Protein AF-Q3JQS2-F1 (afdb_monomer_lite)

Organism: Burkholderia pseudomallei (strain 1710b) (NCBI:txid320372)

Structure (mmCIF, N/CA/C/O backbone):
data_AF-Q3JQS2-F1
#
_entry.id   AF-Q3JQS2-F1
#
loop_
_atom_site.group_PDB
_atom_site.id
_atom_site.type_symbol
_atom_site.label_atom_id
_atom_site.label_alt_id
_atom_site.label_comp_id
_atom_site.label_asym_id
_atom_site.label_entity_id
_atom_site.label_seq_id
_atom_site.pdbx_PDB_ins_code
_atom_site.Cartn_x
_atom_site.Cartn_y
_atom_site.Cartn_z
_atom_site.occupancy
_atom_site.B_iso_or_equiv
_atom_site.auth_seq_id
_atom_site.auth_comp_id
_atom_site.auth_asym_id
_atom_site.auth_atom_id
_atom_site.pdbx_PDB_model_num
ATOM 1 N N . MET A 1 1 ? 5.227 -1.673 -40.816 1.00 78.88 1 MET A N 1
ATOM 2 C CA . MET A 1 1 ? 5.887 -2.507 -39.784 1.00 78.88 1 MET A CA 1
ATOM 3 C C . MET A 1 1 ? 5.334 -2.116 -38.417 1.00 78.88 1 MET A C 1
ATOM 5 O O . MET A 1 1 ? 5.475 -0.957 -38.056 1.00 78.88 1 MET A O 1
ATOM 9 N N . ARG A 1 2 ? 4.643 -3.010 -37.692 1.00 82.94 2 ARG A N 1
ATOM 10 C CA . ARG A 1 2 ? 4.191 -2.742 -36.308 1.00 82.94 2 ARG A CA 1
ATOM 11 C C . ARG A 1 2 ? 5.264 -3.228 -35.321 1.00 82.94 2 ARG A C 1
ATOM 13 O O . ARG A 1 2 ? 5.726 -4.355 -35.499 1.00 82.94 2 ARG A O 1
ATOM 20 N N . PRO A 1 3 ? 5.664 -2.430 -34.315 1.00 83.75 3 PRO A N 1
ATOM 21 C CA . PRO A 1 3 ? 6.606 -2.885 -33.298 1.00 83.75 3 PRO A CA 1
ATOM 22 C C . PRO A 1 3 ? 5.977 -4.007 -32.464 1.00 83.75 3 PRO A C 1
ATOM 24 O O . PRO A 1 3 ? 4.776 -3.985 -32.180 1.00 83.75 3 PRO A O 1
ATOM 27 N N . LYS A 1 4 ? 6.783 -5.011 -32.102 1.00 82.06 4 LYS A N 1
ATOM 28 C CA . LYS A 1 4 ? 6.342 -6.077 -31.198 1.00 82.06 4 LYS A CA 1
ATOM 29 C C . LYS A 1 4 ? 6.119 -5.484 -29.802 1.00 82.06 4 LYS A C 1
ATOM 31 O O . LYS A 1 4 ? 6.966 -4.714 -29.354 1.00 82.06 4 LYS A O 1
ATOM 36 N N . PRO A 1 5 ? 5.023 -5.840 -29.115 1.00 82.00 5 PRO A N 1
ATOM 37 C CA . PRO A 1 5 ? 4.860 -5.472 -27.719 1.00 82.00 5 PRO A CA 1
ATOM 38 C C . PRO A 1 5 ? 5.956 -6.155 -26.893 1.00 82.00 5 PRO A C 1
ATOM 40 O O . PRO A 1 5 ? 6.187 -7.358 -27.038 1.00 82.00 5 PRO A O 1
ATOM 43 N N . GLU A 1 6 ? 6.643 -5.387 -26.051 1.00 84.25 6 GLU A N 1
ATOM 44 C CA . GLU A 1 6 ? 7.580 -5.943 -25.076 1.00 84.25 6 GLU A CA 1
ATOM 45 C C . GLU A 1 6 ? 6.811 -6.811 -24.076 1.00 84.25 6 GLU A C 1
ATOM 47 O O . GLU A 1 6 ? 5.727 -6.447 -23.609 1.00 84.25 6 GLU A O 1
ATOM 52 N N . GLN A 1 7 ? 7.350 -7.994 -23.774 1.00 83.94 7 GLN A N 1
ATOM 53 C CA . GLN A 1 7 ? 6.751 -8.862 -22.769 1.00 83.94 7 GLN A CA 1
ATOM 54 C C . GLN A 1 7 ? 6.787 -8.179 -21.396 1.00 83.94 7 GLN A C 1
ATOM 56 O O . GLN A 1 7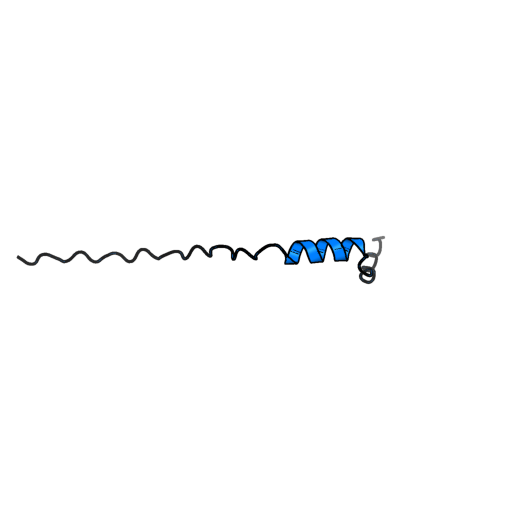 ? 7.809 -7.585 -21.038 1.00 83.94 7 GLN A O 1
ATOM 61 N N . PRO A 1 8 ? 5.717 -8.295 -20.589 1.00 81.25 8 PRO A N 1
ATOM 62 C CA . PRO A 1 8 ? 5.770 -7.846 -19.210 1.00 81.25 8 PRO A CA 1
ATOM 63 C C . PRO A 1 8 ? 6.850 -8.649 -18.479 1.00 81.25 8 PRO A C 1
ATOM 65 O O . PRO A 1 8 ? 6.828 -9.880 -18.462 1.00 81.25 8 PRO A O 1
ATOM 68 N N . SER A 1 9 ? 7.819 -7.944 -17.901 1.00 83.06 9 SER A N 1
ATOM 69 C CA . SER A 1 9 ? 8.869 -8.569 -17.099 1.00 83.06 9 SER A CA 1
ATOM 70 C C . SER A 1 9 ? 8.294 -9.214 -15.835 1.00 83.06 9 SER A C 1
ATOM 72 O O . SER A 1 9 ? 7.233 -8.827 -15.334 1.00 83.06 9 SER A O 1
ATOM 74 N N . LEU A 1 10 ? 9.014 -10.213 -15.316 1.00 84.56 10 LEU A N 1
ATOM 75 C CA . LEU A 1 10 ? 8.698 -10.865 -14.046 1.00 84.56 10 LEU A CA 1
ATOM 76 C C . LEU A 1 10 ? 8.547 -9.830 -12.914 1.00 84.56 10 LEU A C 1
ATOM 78 O O . LEU A 1 10 ? 9.264 -8.823 -12.891 1.00 84.56 10 LEU A O 1
ATOM 82 N N . PRO A 1 11 ? 7.638 -10.069 -11.950 1.00 83.56 11 PRO A N 1
ATOM 83 C CA . PRO A 1 11 ? 7.432 -9.153 -10.842 1.00 83.56 11 PRO A CA 1
ATOM 84 C C . PRO A 1 11 ? 8.724 -9.001 -10.036 1.00 83.56 11 PRO A C 1
ATOM 86 O O . PRO A 1 11 ? 9.360 -9.979 -9.642 1.00 83.56 11 PRO A O 1
ATOM 89 N N . LYS A 1 12 ? 9.110 -7.749 -9.784 1.00 85.38 12 LYS A N 1
ATOM 90 C CA . LYS A 1 12 ? 10.290 -7.419 -8.980 1.00 85.38 12 LYS A CA 1
ATOM 91 C C . LYS A 1 12 ? 10.087 -7.885 -7.538 1.00 85.38 12 LYS A C 1
ATOM 93 O O . LYS A 1 12 ? 8.980 -7.785 -7.002 1.00 85.38 12 LYS A O 1
ATOM 98 N N . GL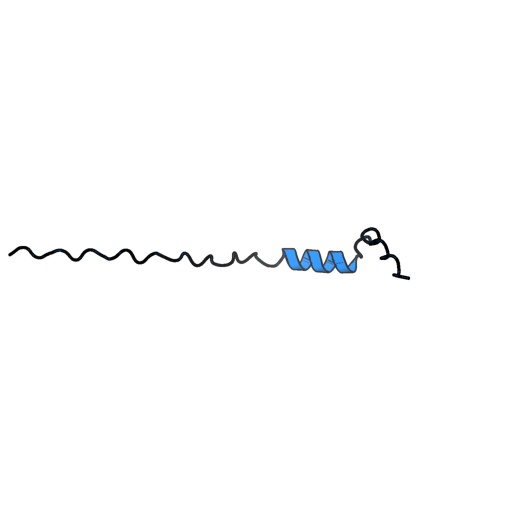N A 1 13 ? 11.162 -8.343 -6.894 1.00 90.50 13 GLN A N 1
ATOM 99 C CA . GLN A 1 13 ? 11.122 -8.615 -5.459 1.00 90.50 13 GLN A CA 1
ATOM 100 C C . GLN A 1 13 ? 10.796 -7.330 -4.674 1.00 90.50 13 GLN A C 1
ATOM 102 O O . GLN A 1 13 ? 11.260 -6.246 -5.042 1.00 90.50 13 GLN A O 1
ATOM 107 N N . PRO A 1 14 ? 9.991 -7.426 -3.601 1.00 88.50 14 PRO A N 1
ATOM 108 C CA . PRO A 1 14 ? 9.615 -6.268 -2.806 1.00 88.50 14 PRO A CA 1
ATOM 109 C C . PRO A 1 14 ? 10.831 -5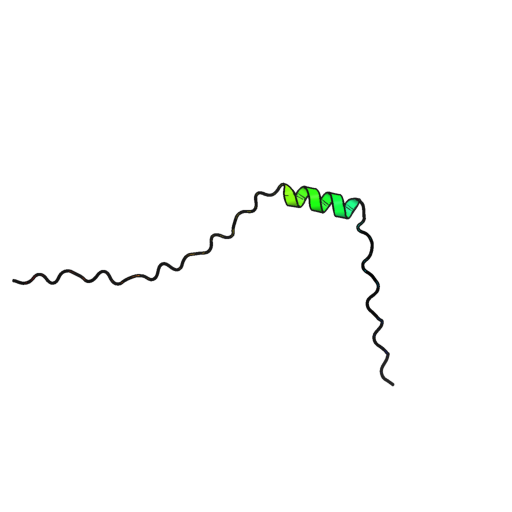.701 -2.075 1.00 88.50 14 PRO A C 1
ATOM 111 O O . PRO A 1 14 ? 11.577 -6.429 -1.422 1.00 88.50 14 PRO A O 1
ATOM 114 N N . THR A 1 15 ? 10.997 -4.383 -2.133 1.00 90.25 15 THR A N 1
ATOM 115 C CA . THR A 1 15 ? 12.066 -3.703 -1.397 1.00 90.25 15 THR A CA 1
ATOM 116 C C . THR A 1 15 ? 11.753 -3.656 0.107 1.00 90.25 15 THR A C 1
ATOM 118 O O . THR A 1 15 ? 10.577 -3.656 0.492 1.00 90.25 15 THR A O 1
ATOM 121 N N . PRO A 1 16 ? 12.767 -3.549 0.988 1.00 89.56 16 PRO A N 1
ATOM 122 C CA . PRO A 1 16 ? 12.544 -3.382 2.428 1.00 89.56 16 PRO A CA 1
ATOM 123 C C . PRO A 1 16 ? 11.622 -2.196 2.769 1.00 89.56 16 PRO A C 1
ATOM 125 O O . PRO A 1 16 ? 10.744 -2.314 3.623 1.00 89.56 16 PRO A O 1
ATOM 128 N N . GLN A 1 17 ? 11.733 -1.081 2.035 1.00 88.19 17 GLN A N 1
ATOM 129 C CA . GLN A 1 17 ? 10.846 0.084 2.188 1.00 88.19 17 GLN A CA 1
ATOM 130 C C . GLN A 1 17 ? 9.378 -0.243 1.853 1.00 88.19 17 GLN A C 1
ATOM 132 O O . GLN A 1 17 ? 8.466 0.194 2.555 1.00 88.19 17 GLN A O 1
ATOM 137 N N . GLN A 1 18 ? 9.129 -1.074 0.833 1.00 85.69 18 GLN A N 1
ATOM 138 C CA . GLN A 1 18 ? 7.778 -1.532 0.488 1.00 85.69 18 GLN A CA 1
ATOM 139 C C . GLN A 1 18 ? 7.149 -2.386 1.597 1.00 85.69 18 GLN A C 1
ATOM 141 O O . GLN A 1 18 ? 5.945 -2.292 1.850 1.00 85.69 18 GLN A O 1
ATOM 146 N N . GLN A 1 19 ? 7.949 -3.202 2.289 1.00 86.62 19 GLN A N 1
ATOM 147 C CA . GLN A 1 19 ? 7.460 -4.004 3.413 1.00 86.62 19 GLN A CA 1
ATOM 148 C C . GLN A 1 19 ? 7.072 -3.129 4.614 1.00 86.62 19 GLN A C 1
ATOM 150 O O . GLN A 1 19 ? 6.065 -3.401 5.272 1.00 86.62 19 GLN A O 1
ATOM 155 N N . LEU A 1 20 ? 7.805 -2.036 4.844 1.00 87.38 20 LEU A N 1
ATOM 156 C CA . LEU A 1 20 ? 7.534 -1.070 5.912 1.00 87.38 20 LEU A CA 1
ATOM 157 C C . LEU A 1 20 ? 6.192 -0.343 5.703 1.00 87.38 20 LEU A C 1
ATOM 159 O O . LEU A 1 20 ? 5.426 -0.151 6.643 1.00 87.38 20 LEU A O 1
ATOM 163 N N . HIS A 1 21 ? 5.823 -0.016 4.462 1.00 83.19 21 HIS A N 1
ATOM 164 C CA . HIS A 1 21 ? 4.492 0.540 4.169 1.00 83.19 21 HIS A CA 1
ATOM 165 C C . HIS A 1 21 ? 3.364 -0.475 4.415 1.00 83.19 21 HIS A C 1
ATOM 167 O O . HIS A 1 21 ? 2.277 -0.124 4.884 1.00 83.19 21 HIS A O 1
ATOM 173 N N . ARG A 1 22 ? 3.621 -1.762 4.147 1.00 78.06 22 ARG A N 1
ATOM 174 C CA . ARG A 1 22 ? 2.643 -2.840 4.350 1.00 78.06 22 ARG A CA 1
ATOM 175 C C . ARG A 1 22 ? 2.342 -3.084 5.830 1.00 78.06 22 ARG A C 1
ATOM 177 O O . ARG A 1 22 ? 1.197 -3.389 6.169 1.00 78.06 22 ARG A O 1
ATOM 184 N N . SER A 1 23 ?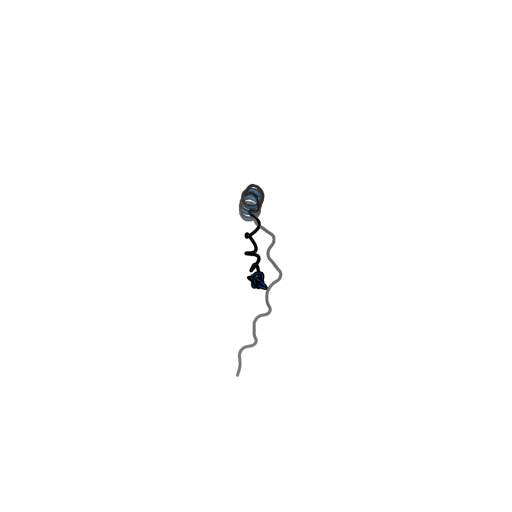 3.334 -2.941 6.710 1.00 79.19 23 SER A N 1
ATOM 185 C CA . SER A 1 23 ? 3.136 -3.075 8.160 1.00 79.19 23 SER A CA 1
ATOM 186 C C . SER A 1 23 ? 2.298 -1.922 8.726 1.00 79.19 23 SER A C 1
ATOM 188 O O . SER A 1 23 ? 1.380 -2.169 9.509 1.00 79.19 23 SER A O 1
ATOM 190 N N . GLN A 1 24 ? 2.507 -0.692 8.243 1.00 74.69 24 GLN A N 1
ATOM 191 C CA . GLN A 1 24 ? 1.682 0.467 8.608 1.00 74.69 24 GLN A CA 1
ATOM 192 C C . GLN A 1 24 ? 0.217 0.311 8.168 1.00 74.69 24 GLN A C 1
ATOM 194 O O . GLN A 1 24 ? -0.702 0.705 8.885 1.00 74.69 24 GLN A O 1
ATOM 199 N N . GLN A 1 25 ? -0.038 -0.321 7.018 1.00 71.31 25 GLN A N 1
ATOM 200 C CA . GLN A 1 25 ? -1.404 -0.536 6.534 1.00 71.31 25 GLN A CA 1
ATOM 201 C C . GLN A 1 25 ? -2.200 -1.535 7.395 1.00 71.31 25 GLN A C 1
ATOM 203 O O . GLN A 1 25 ? -3.418 -1.402 7.514 1.00 71.31 25 GLN A O 1
ATOM 208 N N . ARG A 1 26 ? -1.536 -2.517 8.025 1.00 70.31 26 ARG A N 1
ATOM 209 C CA . ARG A 1 26 ? -2.188 -3.503 8.912 1.00 70.31 26 ARG A CA 1
ATOM 210 C C . ARG A 1 26 ? -2.657 -2.913 10.243 1.00 70.31 26 ARG A C 1
ATOM 212 O O . ARG A 1 26 ? -3.572 -3.464 10.843 1.00 70.31 26 ARG A O 1
ATOM 219 N N . GLN A 1 27 ? -2.062 -1.802 10.672 1.00 69.69 27 GLN A N 1
ATOM 220 C CA . GLN A 1 27 ? -2.397 -1.115 11.924 1.00 69.69 27 GLN A CA 1
ATOM 221 C C . GLN A 1 27 ? -3.693 -0.302 11.825 1.00 69.69 27 GLN A C 1
ATOM 223 O O . GLN A 1 27 ? -4.289 0.053 12.839 1.00 69.69 27 GLN A O 1
ATOM 228 N N . ARG A 1 28 ? -4.168 -0.002 10.607 1.00 71.62 28 ARG A N 1
ATOM 229 C CA . ARG A 1 28 ? -5.434 0.711 10.445 1.00 71.62 28 ARG A CA 1
ATOM 230 C C . ARG A 1 28 ? -6.591 -0.246 10.734 1.00 71.62 28 ARG A C 1
ATOM 232 O O . ARG A 1 28 ? -6.729 -1.246 10.023 1.00 71.62 28 ARG A O 1
ATOM 239 N N . PRO A 1 29 ? -7.464 0.052 11.715 1.00 72.25 29 PRO A N 1
ATOM 240 C CA . PRO A 1 29 ? -8.661 -0.742 11.915 1.00 72.25 29 PRO A CA 1
ATOM 241 C C . PRO A 1 29 ? -9.461 -0.699 10.615 1.00 72.25 29 PRO A C 1
ATOM 243 O O . PRO A 1 29 ? -9.839 0.379 10.148 1.00 72.25 29 PRO A O 1
ATOM 246 N N . LYS A 1 30 ? -9.680 -1.873 10.005 1.00 68.44 30 LYS A N 1
ATOM 247 C CA . LYS A 1 30 ? -10.531 -2.038 8.823 1.00 68.44 30 LYS A CA 1
ATOM 248 C C . LYS A 1 30 ? -11.936 -1.577 9.199 1.00 68.44 30 LYS A C 1
ATOM 250 O O . LYS A 1 30 ? -12.762 -2.372 9.645 1.00 68.44 30 LYS A O 1
ATOM 255 N N . ARG A 1 31 ? -12.217 -0.281 9.048 1.00 68.62 31 ARG A N 1
ATOM 256 C CA . ARG A 1 31 ? -13.577 0.238 9.110 1.00 68.62 31 ARG A CA 1
ATOM 257 C C . ARG A 1 31 ? -14.299 -0.418 7.951 1.00 68.62 31 ARG A C 1
ATOM 259 O O . ARG A 1 31 ? -14.058 -0.082 6.795 1.00 68.62 31 ARG A O 1
ATOM 266 N N . ARG A 1 32 ? -15.115 -1.427 8.266 1.00 67.19 32 ARG A N 1
ATOM 267 C CA . ARG A 1 32 ? -16.018 -2.023 7.288 1.00 67.19 32 ARG A CA 1
ATOM 268 C C . ARG A 1 32 ? -16.782 -0.855 6.662 1.00 67.19 32 ARG A C 1
ATOM 270 O O . ARG A 1 32 ? -17.337 -0.061 7.432 1.00 67.19 32 ARG A O 1
ATOM 277 N N . PRO A 1 33 ? -16.790 -0.697 5.328 1.00 68.31 33 PRO A N 1
ATOM 278 C CA . PRO A 1 33 ? -17.682 0.271 4.721 1.00 68.31 33 PRO A CA 1
ATOM 279 C C . PRO A 1 33 ? -19.074 -0.084 5.231 1.00 68.31 33 PRO A C 1
ATOM 281 O O . PRO A 1 33 ? -19.486 -1.244 5.138 1.00 68.31 33 PRO A O 1
ATOM 284 N N . LYS A 1 34 ? -19.744 0.873 5.887 1.00 66.81 34 LYS A N 1
ATOM 285 C CA . LYS A 1 34 ? -21.132 0.696 6.304 1.00 66.81 34 LYS A CA 1
ATOM 286 C C . LYS A 1 34 ? -21.897 0.431 5.015 1.00 66.81 34 LYS A C 1
ATOM 288 O O . LYS A 1 34 ? -22.203 1.369 4.289 1.00 66.81 34 LYS A O 1
ATOM 293 N N . GLN A 1 35 ? -22.145 -0.841 4.707 1.00 65.00 35 GLN A N 1
ATOM 294 C CA . GLN A 1 35 ? -23.088 -1.214 3.672 1.00 65.00 35 GLN A CA 1
ATOM 295 C C . GLN A 1 35 ? -24.407 -0.614 4.126 1.00 65.00 35 GLN A C 1
ATOM 297 O O . GLN A 1 35 ? -25.023 -1.067 5.094 1.00 65.00 35 GLN A O 1
ATOM 302 N N . GLN A 1 36 ? -24.757 0.497 3.491 1.00 63.91 36 GLN A N 1
ATOM 303 C CA . GLN A 1 36 ? -26.012 1.184 3.660 1.00 63.91 36 GLN A CA 1
ATOM 304 C C . GLN A 1 36 ? -27.077 0.185 3.230 1.00 63.91 36 GLN A C 1
ATOM 306 O O . GLN A 1 36 ? -27.388 0.054 2.050 1.00 63.91 36 GLN A O 1
ATOM 311 N N . ARG A 1 37 ? -27.585 -0.593 4.193 1.00 63.81 37 ARG A N 1
ATOM 312 C CA . ARG A 1 37 ? -28.782 -1.398 3.997 1.00 63.81 37 ARG A CA 1
ATOM 313 C C . ARG A 1 37 ? -29.847 -0.411 3.555 1.00 63.81 37 ARG A C 1
ATOM 315 O O . ARG A 1 37 ? -30.320 0.383 4.370 1.00 63.81 37 ARG A O 1
ATOM 322 N N . GLN A 1 38 ? -30.191 -0.436 2.271 1.00 65.75 38 GLN A N 1
ATOM 323 C CA . GLN A 1 38 ? -31.422 0.160 1.794 1.00 65.75 38 GLN A CA 1
ATOM 324 C C . GLN A 1 38 ? -32.537 -0.580 2.526 1.00 65.75 38 GLN A C 1
ATOM 326 O O . GLN A 1 38 ? -32.937 -1.679 2.150 1.00 65.75 38 GLN A O 1
ATOM 331 N N . ARG A 1 39 ? -32.973 -0.025 3.659 1.00 61.81 39 ARG A N 1
ATOM 332 C CA . ARG A 1 39 ? -34.222 -0.433 4.281 1.00 61.81 39 ARG A CA 1
ATOM 333 C C . ARG A 1 39 ? -35.289 -0.092 3.254 1.00 61.81 39 ARG A C 1
ATOM 335 O O . ARG A 1 39 ? -35.601 1.084 3.072 1.00 61.81 39 ARG A O 1
ATOM 342 N N . SER A 1 40 ? -35.802 -1.105 2.563 1.00 63.16 40 SER A N 1
ATOM 343 C CA . SER A 1 40 ? -37.032 -0.964 1.802 1.00 63.16 40 SER A CA 1
ATOM 344 C C . SER A 1 40 ? -38.071 -0.414 2.774 1.00 63.16 40 SER A C 1
ATOM 346 O O . SER A 1 40 ? -38.324 -0.984 3.840 1.00 63.16 40 SER A O 1
ATOM 348 N N . LYS A 1 41 ? -38.598 0.778 2.482 1.00 66.56 41 LYS A N 1
ATOM 349 C CA . LYS A 1 41 ? -39.696 1.334 3.264 1.00 66.56 41 LYS A CA 1
ATOM 350 C C . LYS A 1 41 ? -40.896 0.436 3.000 1.00 66.56 41 LYS A C 1
ATOM 352 O O . LYS A 1 41 ? -41.578 0.601 1.996 1.00 66.56 41 LYS A O 1
ATOM 357 N N . GLN A 1 42 ? -41.131 -0.543 3.868 1.00 67.69 42 GLN A N 1
ATOM 358 C CA . GLN A 1 42 ? -42.405 -1.243 3.859 1.00 67.69 42 GLN A CA 1
ATOM 359 C C . GLN A 1 42 ? -43.500 -0.202 4.125 1.00 67.69 42 GLN A C 1
ATOM 361 O O . GLN A 1 42 ? -43.391 0.551 5.102 1.00 67.69 42 GLN A O 1
ATOM 366 N N . PRO A 1 43 ? -44.544 -0.120 3.285 1.00 64.88 43 PRO A N 1
ATOM 367 C CA . PRO A 1 43 ? -45.680 0.721 3.597 1.00 64.88 43 PRO A CA 1
ATOM 368 C C . PRO A 1 43 ? -46.352 0.133 4.839 1.00 64.88 43 PRO A C 1
ATOM 370 O O . PRO A 1 43 ? -46.874 -0.983 4.815 1.00 64.88 43 PRO A O 1
ATOM 373 N N . LYS A 1 44 ? -46.323 0.878 5.950 1.00 66.81 44 LYS A N 1
ATOM 374 C CA . LYS A 1 44 ? -47.170 0.592 7.109 1.00 66.81 44 LYS A CA 1
ATOM 375 C C . LYS A 1 44 ? -48.613 0.672 6.622 1.00 66.81 44 LYS A C 1
ATOM 377 O O . LYS A 1 44 ? -49.129 1.768 6.418 1.00 66.81 44 LYS A O 1
ATOM 382 N N . ARG A 1 45 ? -49.250 -0.482 6.402 1.00 65.50 45 ARG A N 1
ATOM 383 C CA . ARG A 1 45 ? -50.691 -0.562 6.155 1.00 65.50 45 ARG A CA 1
ATOM 384 C C . ARG A 1 45 ? -51.394 0.114 7.331 1.00 65.50 45 ARG A C 1
ATOM 386 O O . ARG A 1 45 ? -51.387 -0.404 8.445 1.00 65.50 45 ARG A O 1
ATOM 393 N N . GLN A 1 46 ? -51.937 1.303 7.083 1.00 63.88 46 GLN A N 1
ATOM 394 C CA . GLN A 1 46 ? -52.796 1.993 8.031 1.00 63.88 46 GLN A CA 1
ATOM 395 C C . GLN A 1 46 ? -53.993 1.095 8.340 1.00 63.88 46 GLN A C 1
ATOM 397 O O . GLN A 1 46 ? -54.652 0.573 7.436 1.00 63.88 46 GLN A O 1
ATOM 402 N N . ARG A 1 47 ? -54.249 0.913 9.638 1.00 67.00 47 ARG A N 1
ATOM 403 C CA . ARG A 1 47 ? -55.471 0.303 10.157 1.00 67.00 47 ARG A CA 1
ATOM 404 C C . ARG A 1 47 ? -56.652 1.065 9.567 1.00 67.00 47 ARG A C 1
ATOM 406 O O . ARG A 1 47 ? -56.803 2.255 9.830 1.00 67.00 47 ARG A O 1
ATOM 413 N N . ARG A 1 48 ? -57.497 0.386 8.792 1.00 63.78 48 ARG A N 1
ATOM 414 C CA . ARG A 1 48 ? -58.830 0.915 8.519 1.00 63.78 48 ARG A CA 1
ATOM 415 C C . ARG A 1 48 ? -59.595 0.863 9.835 1.00 63.78 48 ARG A C 1
ATOM 417 O O . ARG A 1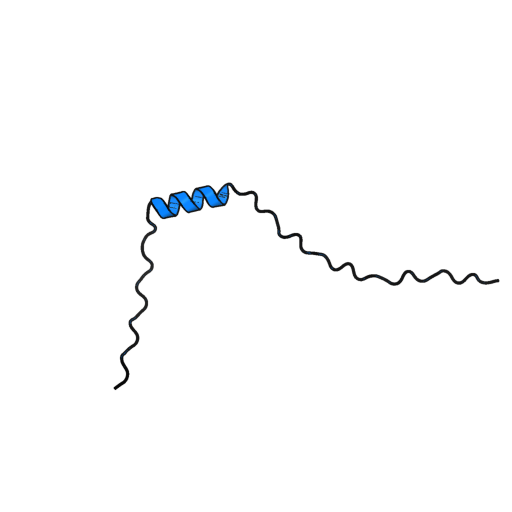 48 ? -59.873 -0.224 10.335 1.00 63.78 48 ARG A O 1
ATOM 424 N N . LEU A 1 49 ? -59.888 2.038 10.389 1.00 62.03 49 LEU A N 1
ATOM 425 C CA . LEU A 1 49 ? -61.002 2.215 11.310 1.00 62.03 49 LEU A CA 1
ATOM 426 C C . LEU A 1 49 ? -62.234 1.679 10.570 1.00 62.03 49 LEU A C 1
ATOM 428 O O . LEU A 1 49 ? -62.660 2.263 9.572 1.00 62.03 49 LEU A O 1
ATOM 432 N N . ARG A 1 50 ? -62.741 0.518 10.979 1.00 60.84 50 ARG A N 1
ATOM 433 C CA . ARG A 1 50 ? -64.111 0.148 10.643 1.00 60.84 50 ARG A CA 1
ATOM 434 C C . ARG A 1 50 ? -64.987 0.735 11.742 1.00 60.84 50 ARG A C 1
ATOM 436 O O . ARG A 1 50 ? -64.664 0.578 12.916 1.00 60.84 50 ARG A O 1
ATOM 443 N N . ARG A 1 51 ? -65.964 1.510 11.270 1.00 57.97 51 ARG A N 1
ATOM 444 C CA . ARG A 1 51 ? -67.048 2.138 12.022 1.00 57.97 51 ARG A CA 1
ATOM 445 C C . ARG A 1 51 ? -67.762 1.135 12.911 1.00 57.97 51 ARG A C 1
ATOM 447 O O . ARG A 1 51 ? -67.853 -0.035 12.474 1.00 57.97 51 ARG A O 1
#

Foldseek 3Di:
DDDDDDDDDDDDDDDPVNVVVVVVVVPDPPPPPPPPPPPPPDPPPDDPPDD

Secondary structure (DSSP, 8-state):
-PPPPPPPPPPPPPPHHHHHHHHHHHTS-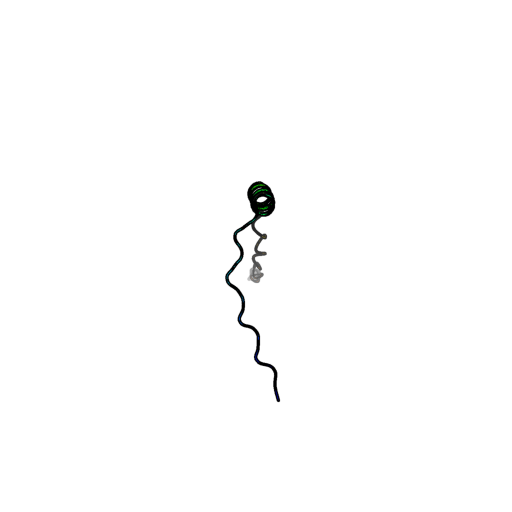----------------------

pLDDT: mean 74.56, std 9.67, range [57.97, 90.5]

Radius of gyration: 28.47 Å; chains: 1; bounding box: 80×13×52 Å

Sequence (51 aa):
MRPKPEQPSLPKQPTPQQQLHRSQQRQRPKRRPKQQRQRSKQPKRQRRLRR